Protein 2DBS (pdb70)

Nearest PDB structures (foldseek):
  2dbs-assembly1_A  TM=1.013E+00  e=9.119E-14  Thermus thermophilus HB8
  3p1z-assembly2_G  TM=5.667E-01  e=1.311E+00  Aeropyrum pernix
  2zyz-assembly1_A  TM=5.109E-01  e=1.403E+00  Pyrobaculum aerophilum
  2dbs-assembly1_A  TM=9.728E-01  e=5.589E-12  Thermus thermophilus HB8
  1ufr-assembly2_D  TM=2.928E-01  e=5.838E+00  Thermus thermophilus

Organism: Thermus thermophilus (strain ATCC 27634 / DSM 579 / HB8) (NCBI:txid300852)

CATH classification: 3.40.1350.20

Sequence (158 aa):
RLAELDGVLQYLLEADLLRELPPTYRLVLLPLDEPEVAAQALAWAEAPNPEGWPSVYALFLQGRPIRLLLLGKEVEVAPAERLAELDGVLQYLLEADLLRELPPTYRLVLLPLDEPEVAAQALAWAEAPNPEGWPSVYALFLQGRPIRLLLLGKEVEV

B-factor: mean 43.5, std 10.77, range [16.55, 88.3]

Foldseek 3Di:
DVVQLVVLVVCVVVVVVVVPADPFADEQEAAVVDVVVRVVSVVVCPDDPQCHHFYKYFYHYPSHGDDIDGDPHDDDDD/DQVCVVVLVVLCVCVPVVVVVVPDDPAADEQEAAPVPVVNRVVSVVCVCPVDDPPHHYKYFYHYPSHGDDIDGDPDDDDD

Solvent-accessible surface area: 8795 Å² total

Secondary structure (DSSP, 8-state):
-HHHHHHH--TTTTTT-GGGS-SS-EEEEEETT-HHHHHHHHHH----BSBSS-EEEEEEETTEEEEEEEEEEEEE--/-TTTHHHHHHH--TTTTTT-GGGS-SS-EEEEEETT-HHHHHHHHHH------SSS-EEEEEEETTEEEEEEEEEEEEE-

Radius of gyration: 14.9 Å; Cα contacts (8 Å, |Δi|>4): 291; chains: 2; bounding box: 38×35×46 Å

Structure (mmCIF, N/CA/C/O backbone):
data_2DBS
#
_entry.id   2DBS
#
_cell.length_a   41.145
_cell.length_b   41.145
_cell.length_c   87.572
_cell.angle_alpha   90.00
_cell.angle_beta   90.00
_cell.angle_gamma   120.00
#
_symmetry.space_group_name_H-M   'P 31'
#
loop_
_entity.id
_entity.type
_entity.pdbx_description
1 polymer 'hypothetical protein TTHC002'
2 water water
#
loop_
_atom_site.group_PDB
_atom_site.id
_atom_site.type_symbol
_atom_site.label_atom_id
_atom_site.label_alt_id
_atom_site.label_comp_id
_atom_site.label_asym_id
_atom_site.label_entity_id
_atom_site.label_seq_id
_atom_site.pdbx_PDB_ins_code
_atom_site.Cartn_x
_atom_site.Cartn_y
_atom_site.Cartn_z
_atom_site.occupancy
_atom_site.B_iso_or_equiv
_atom_site.auth_seq_id
_atom_site.auth_comp_id
_atom_site.auth_asym_id
_atom_site.auth_atom_id
_atom_site.pdbx_PDB_model_num
ATOM 1 N N . ARG A 1 7 ? 34.950 -9.703 -0.648 1.00 57.33 7 ARG A N 1
ATOM 2 C CA . ARG A 1 7 ? 34.098 -8.850 -1.541 1.00 55.29 7 ARG A CA 1
ATOM 3 C C . ARG A 1 7 ? 34.621 -7.430 -1.760 1.00 53.77 7 ARG A C 1
ATOM 4 O O . ARG A 1 7 ? 34.448 -6.864 -2.841 1.00 53.20 7 ARG A O 1
ATOM 12 N N . LEU A 1 8 ? 35.246 -6.855 -0.736 1.00 51.19 8 LEU A N 1
ATOM 13 C CA . LEU A 1 8 ? 35.761 -5.502 -0.838 1.00 49.49 8 LEU A CA 1
ATOM 14 C C . LEU A 1 8 ? 36.533 -5.282 -2.136 1.00 49.95 8 LEU A C 1
ATOM 15 O O . LEU A 1 8 ? 36.490 -4.193 -2.714 1.00 50.44 8 LEU A O 1
ATOM 20 N N . ALA A 1 9 ? 37.238 -6.316 -2.590 1.00 49.02 9 ALA A N 1
ATOM 21 C CA . ALA A 1 9 ? 38.030 -6.235 -3.815 1.00 47.74 9 ALA A CA 1
ATOM 22 C C . ALA A 1 9 ? 37.128 -5.858 -4.976 1.00 47.60 9 ALA A C 1
ATOM 23 O O . ALA A 1 9 ? 37.430 -4.936 -5.740 1.00 47.71 9 ALA A O 1
ATOM 25 N N . GLU A 1 10 ? 36.021 -6.592 -5.100 1.00 47.32 10 GLU A N 1
ATOM 26 C CA . GLU A 1 10 ? 35.017 -6.353 -6.142 1.00 46.37 10 GLU A CA 1
ATOM 27 C C . GLU A 1 10 ? 34.392 -4.954 -5.945 1.00 45.20 10 GLU A C 1
ATOM 28 O O . GLU A 1 10 ? 34.333 -4.147 -6.879 1.00 44.97 10 GLU A O 1
ATOM 34 N N . LEU A 1 11 ? 33.938 -4.671 -4.725 1.00 43.74 11 LEU A N 1
ATOM 35 C CA . LEU A 1 11 ? 33.330 -3.384 -4.421 1.00 42.55 11 LEU A CA 1
ATOM 36 C C . LEU A 1 11 ? 34.294 -2.249 -4.684 1.00 42.46 11 LEU A C 1
ATOM 37 O O . LEU A 1 11 ? 33.885 -1.125 -4.990 1.00 43.46 11 LEU A O 1
ATOM 42 N N . ASP A 1 12 ? 35.577 -2.546 -4.548 1.00 42.20 12 ASP A N 1
ATOM 43 C CA . ASP A 1 12 ? 36.613 -1.551 -4.754 1.00 42.77 12 ASP A CA 1
ATOM 44 C C . ASP A 1 12 ? 36.630 -1.206 -6.225 1.00 41.82 12 ASP A C 1
ATOM 45 O O . ASP A 1 12 ? 36.865 -0.062 -6.614 1.00 42.02 12 ASP A O 1
ATOM 50 N N . GLY A 1 13 ? 36.383 -2.226 -7.037 1.00 40.75 13 GLY A N 1
ATOM 51 C CA . GLY A 1 13 ? 36.349 -2.040 -8.469 1.00 40.03 13 GLY A CA 1
ATOM 52 C C . GLY A 1 13 ? 35.162 -1.176 -8.838 1.00 39.76 13 GLY A C 1
ATOM 53 O O . GLY A 1 13 ? 35.288 -0.251 -9.630 1.00 39.86 13 GLY A O 1
ATOM 54 N N . VAL A 1 14 ? 34.001 -1.482 -8.263 1.00 39.98 14 VAL A N 1
ATOM 55 C CA . VAL A 1 14 ? 32.794 -0.713 -8.531 1.00 39.44 14 VAL A CA 1
ATOM 56 C C . VAL A 1 14 ? 32.991 0.752 -8.168 1.00 39.91 14 VAL A C 1
ATOM 57 O O . VAL A 1 14 ? 32.460 1.626 -8.852 1.00 40.06 14 VAL A O 1
ATOM 61 N N . LEU A 1 15 ? 33.753 1.023 -7.102 1.00 40.72 15 LEU A N 1
ATOM 62 C CA . LEU A 1 15 ? 34.012 2.409 -6.668 1.00 40.61 15 LEU A CA 1
ATOM 63 C C . LEU A 1 15 ? 34.881 3.126 -7.699 1.00 40.80 15 LEU A C 1
ATOM 64 O O . LEU A 1 15 ? 34.661 4.294 -8.017 1.00 40.94 15 LEU A O 1
ATOM 77 N N . GLN A 1 17 ? 35.080 2.651 -10.953 1.00 38.54 17 GLN A N 1
ATOM 78 C CA . GLN A 1 17 ? 34.322 3.025 -12.146 1.00 37.93 17 GLN A CA 1
ATOM 79 C C . GLN A 1 17 ? 33.721 4.389 -11.882 1.00 37.27 17 GLN A C 1
ATOM 80 O O . GLN A 1 17 ? 33.742 5.282 -12.731 1.00 36.91 17 GLN A O 1
ATOM 86 N N . TYR A 1 18 ? 33.166 4.514 -10.685 1.00 36.23 18 TYR A N 1
ATOM 87 C CA . TYR A 1 18 ? 32.507 5.718 -10.218 1.00 35.75 18 TYR A CA 1
ATOM 88 C C . TYR A 1 18 ? 33.446 6.908 -10.150 1.00 36.77 18 TYR A C 1
ATOM 89 O O . TYR A 1 18 ? 33.179 7.957 -10.711 1.00 37.07 18 TYR A O 1
ATOM 98 N N . LEU A 1 19 ? 34.551 6.739 -9.447 1.00 39.04 19 LEU A N 1
ATOM 99 C CA . LEU A 1 19 ? 35.541 7.792 -9.328 1.00 40.73 19 LEU A CA 1
ATOM 100 C C . LEU A 1 19 ? 36.022 8.236 -10.713 1.00 42.63 19 LEU A C 1
ATOM 101 O O . LEU A 1 19 ? 36.190 9.427 -10.977 1.00 42.72 19 LEU A O 1
ATOM 106 N N . LEU A 1 20 ? 36.237 7.266 -11.591 1.00 44.03 20 LEU A N 1
ATOM 107 C CA . LEU A 1 20 ? 36.685 7.534 -12.949 1.00 46.55 20 LEU A CA 1
ATOM 108 C C . LEU A 1 20 ? 35.528 7.985 -13.839 1.00 48.45 20 LEU A C 1
ATOM 109 O O . LEU A 1 20 ? 35.274 9.185 -14.018 1.00 49.24 20 LEU A O 1
ATOM 114 N N . GLU A 1 21 ? 34.839 6.985 -14.387 1.00 49.79 21 GLU A N 1
ATOM 115 C CA . GLU A 1 21 ? 33.701 7.145 -15.297 1.00 50.31 21 GLU A CA 1
ATOM 116 C C . GLU A 1 21 ? 32.505 7.935 -14.708 1.00 51.84 21 GLU A C 1
ATOM 117 O O . GLU A 1 21 ? 31.349 7.727 -15.102 1.00 52.82 21 GLU A O 1
ATOM 123 N N . ALA A 1 22 ? 32.789 8.845 -13.779 1.00 52.43 22 ALA A N 1
ATOM 124 C CA . ALA A 1 22 ? 31.753 9.659 -13.153 1.00 53.16 22 ALA A CA 1
ATOM 125 C C . ALA A 1 22 ? 32.375 10.867 -12.460 1.00 53.77 22 ALA A C 1
ATOM 126 O O . ALA A 1 22 ? 31.752 11.508 -11.606 1.00 53.28 22 ALA A O 1
ATOM 128 N N . ASP A 1 23 ? 33.628 11.136 -12.821 1.00 54.76 23 ASP A N 1
ATOM 129 C CA . ASP A 1 23 ? 34.390 12.283 -12.328 1.00 55.02 23 ASP A CA 1
ATOM 130 C C . ASP A 1 23 ? 34.340 12.557 -10.815 1.00 54.57 23 ASP A C 1
ATOM 131 O O . ASP A 1 23 ? 33.917 13.631 -10.382 1.00 54.88 23 ASP A O 1
ATOM 136 N N . LEU A 1 24 ? 34.774 11.603 -10.003 1.00 53.72 24 LEU A N 1
ATOM 137 C CA . LEU A 1 24 ? 34.759 11.835 -8.567 1.00 53.16 24 LEU A CA 1
ATOM 138 C C . LEU A 1 24 ? 36.166 11.989 -8.021 1.00 53.21 24 LEU A C 1
ATOM 139 O O . LEU A 1 24 ? 36.356 12.564 -6.948 1.00 52.15 24 LEU A O 1
ATOM 144 N N . LEU A 1 25 ? 37.149 11.480 -8.770 1.00 53.53 25 LEU A N 1
ATOM 145 C CA . LEU A 1 25 ? 38.561 11.553 -8.366 1.00 52.66 25 LEU A CA 1
ATOM 146 C C . LEU A 1 25 ? 38.860 12.957 -7.918 1.00 52.36 25 LEU A C 1
ATOM 147 O O . LEU A 1 25 ? 39.645 13.183 -6.994 1.00 53.09 25 LEU A O 1
ATOM 152 N N . ARG A 1 26 ? 38.218 13.898 -8.593 1.00 52.08 26 ARG A N 1
ATOM 153 C CA . ARG A 1 26 ? 38.362 15.308 -8.287 1.00 51.86 26 ARG A CA 1
ATOM 154 C C . ARG A 1 26 ? 38.389 15.580 -6.791 1.00 50.01 26 ARG A C 1
ATOM 155 O O . ARG A 1 26 ? 39.310 16.207 -6.302 1.00 48.19 26 ARG A O 1
ATOM 163 N N . GLU A 1 27 ? 37.378 15.097 -6.070 1.00 50.95 27 GLU A N 1
ATOM 164 C CA . GLU A 1 27 ? 37.280 15.350 -4.628 1.00 51.39 27 GLU A CA 1
ATOM 165 C C . GLU A 1 27 ? 38.066 14.487 -3.644 1.00 51.15 27 GLU A C 1
ATOM 166 O O . GLU A 1 27 ? 38.040 14.763 -2.435 1.00 51.87 27 GLU A O 1
ATOM 172 N N . LEU A 1 28 ? 38.755 13.456 -4.135 1.00 48.80 28 LEU A N 1
ATOM 173 C CA . LEU A 1 28 ? 39.545 12.610 -3.247 1.00 45.62 28 LEU A CA 1
ATOM 174 C C . LEU A 1 28 ? 40.953 13.170 -3.143 1.00 44.65 28 LEU A C 1
ATOM 175 O O . LEU A 1 28 ? 41.456 13.758 -4.098 1.00 43.78 28 LEU A O 1
ATOM 180 N N . PRO A 1 29 ? 41.595 13.028 -1.968 1.00 44.93 29 PRO A N 1
ATOM 181 C CA . PRO A 1 29 ? 42.960 13.542 -1.833 1.00 44.65 29 PRO A CA 1
ATOM 182 C C . PRO A 1 29 ? 43.974 12.706 -2.625 1.00 43.88 29 PRO A C 1
ATOM 183 O O . PRO A 1 29 ? 43.711 11.559 -2.994 1.00 43.24 29 PRO A O 1
ATOM 187 N N . PRO A 1 30 ? 45.148 13.282 -2.899 1.00 42.98 30 PRO A N 1
ATOM 188 C CA . PRO A 1 30 ? 46.191 12.587 -3.652 1.00 42.14 30 PRO A CA 1
ATOM 189 C C . PRO A 1 30 ? 46.569 11.263 -3.001 1.00 40.90 30 PRO A C 1
ATOM 190 O O . PRO A 1 30 ? 46.677 10.237 -3.674 1.00 39.81 30 PRO A O 1
ATOM 194 N N . THR A 1 31 ? 46.761 11.311 -1.682 1.00 39.32 31 THR A N 1
ATOM 195 C CA . THR A 1 31 ? 47.130 10.155 -0.869 1.00 37.32 31 THR A CA 1
ATOM 196 C C . THR A 1 31 ? 46.044 9.910 0.185 1.00 37.38 31 THR A C 1
ATOM 197 O O . THR A 1 31 ? 45.605 10.842 0.849 1.00 38.32 31 THR A O 1
ATOM 201 N N . TYR A 1 32 ? 45.607 8.664 0.336 1.00 36.60 32 TYR A N 1
ATOM 202 C CA . TYR A 1 32 ? 44.590 8.325 1.328 1.00 35.63 32 TYR A CA 1
ATOM 203 C C . TYR A 1 32 ? 44.441 6.814 1.450 1.00 35.90 32 TYR A C 1
ATOM 204 O O . TYR A 1 32 ? 45.039 6.045 0.685 1.00 35.90 32 TYR A O 1
ATOM 213 N N . ARG A 1 33 ? 43.656 6.405 2.444 1.00 36.02 33 ARG A N 1
ATOM 214 C CA . ARG A 1 33 ? 43.349 5.003 2.708 1.00 34.32 33 ARG A CA 1
ATOM 215 C C . ARG A 1 33 ? 41.837 4.877 2.641 1.00 32.78 33 ARG A C 1
ATOM 216 O O . ARG A 1 33 ? 41.107 5.493 3.404 1.00 33.16 33 ARG A O 1
ATOM 224 N N . LEU A 1 34 ? 41.373 4.078 1.700 1.00 32.41 34 LEU A N 1
ATOM 225 C CA . LEU A 1 34 ? 39.957 3.888 1.504 1.00 30.82 34 LEU A CA 1
ATOM 226 C C . LEU A 1 34 ? 39.323 2.832 2.397 1.00 31.27 34 LEU A C 1
ATOM 227 O O . LEU A 1 34 ? 39.727 1.664 2.401 1.00 33.11 34 LEU A O 1
ATOM 232 N N . VAL A 1 35 ? 38.317 3.253 3.154 1.00 30.16 35 VAL A N 1
ATOM 233 C CA . VAL A 1 35 ? 37.572 2.350 4.018 1.00 27.73 35 VAL A CA 1
ATOM 234 C C . VAL A 1 35 ? 36.273 2.139 3.261 1.00 27.91 35 VAL A C 1
ATOM 235 O O . VAL A 1 35 ? 35.493 3.072 3.100 1.00 28.15 35 VAL A O 1
ATOM 239 N N . LEU A 1 36 ? 36.057 0.926 2.778 1.00 28.73 36 LEU A N 1
ATOM 240 C CA . LEU A 1 36 ? 34.853 0.599 2.023 1.00 30.59 36 LEU A CA 1
ATOM 241 C C . LEU A 1 36 ? 33.818 -0.016 2.977 1.00 30.91 36 LEU A C 1
ATOM 242 O O . LEU A 1 36 ? 34.015 -1.117 3.475 1.00 31.44 36 LEU A O 1
ATOM 247 N N . LEU A 1 37 ? 32.716 0.682 3.229 1.00 31.48 37 LEU A N 1
ATOM 248 C CA . LEU A 1 37 ? 31.710 0.174 4.161 1.00 32.73 37 LEU A CA 1
ATOM 249 C C . LEU A 1 37 ? 30.321 -0.195 3.595 1.00 34.87 37 LEU A C 1
ATOM 250 O O . LEU A 1 37 ? 29.457 0.671 3.389 1.00 32.84 37 LEU A O 1
ATOM 255 N N . PRO A 1 38 ? 30.086 -1.497 3.349 1.00 37.27 38 PRO A N 1
ATOM 256 C CA . PRO A 1 38 ? 28.795 -1.943 2.821 1.00 38.87 38 PRO A CA 1
ATOM 257 C C . PRO A 1 38 ? 27.775 -1.917 3.970 1.00 41.06 38 PRO A C 1
ATOM 258 O O . PRO A 1 38 ? 27.679 -2.890 4.735 1.00 42.34 38 PRO A O 1
ATOM 262 N N . LEU A 1 39 ? 27.030 -0.814 4.106 1.00 41.12 39 LEU A N 1
ATOM 263 C CA . LEU A 1 39 ? 26.024 -0.681 5.171 1.00 40.40 39 LEU A CA 1
ATOM 264 C C . LEU A 1 39 ? 24.957 -1.785 5.198 1.00 40.66 39 LEU A C 1
ATOM 265 O O . LEU A 1 39 ? 24.293 -1.980 6.211 1.00 41.35 39 LEU A O 1
ATOM 270 N N . ASP A 1 40 ? 24.807 -2.514 4.097 1.00 41.44 40 ASP A N 1
ATOM 271 C CA . ASP A 1 40 ? 23.822 -3.580 4.000 1.00 41.67 40 ASP A CA 1
ATOM 272 C C . ASP A 1 40 ? 24.432 -4.995 4.033 1.00 43.13 40 ASP A C 1
ATOM 273 O O . ASP A 1 40 ? 23.705 -5.985 3.942 1.00 44.61 40 ASP A O 1
ATOM 278 N N . GLU A 1 41 ? 25.756 -5.092 4.161 1.00 43.58 41 GLU A N 1
ATOM 279 C CA . GLU A 1 41 ? 26.450 -6.385 4.209 1.00 43.38 41 GLU A CA 1
ATOM 280 C C . GLU A 1 41 ? 27.299 -6.420 5.494 1.00 45.36 41 GLU A C 1
ATOM 281 O O . GLU A 1 41 ? 28.512 -6.183 5.456 1.00 46.32 41 GLU A O 1
ATOM 287 N N . PRO A 1 42 ? 26.664 -6.724 6.652 1.00 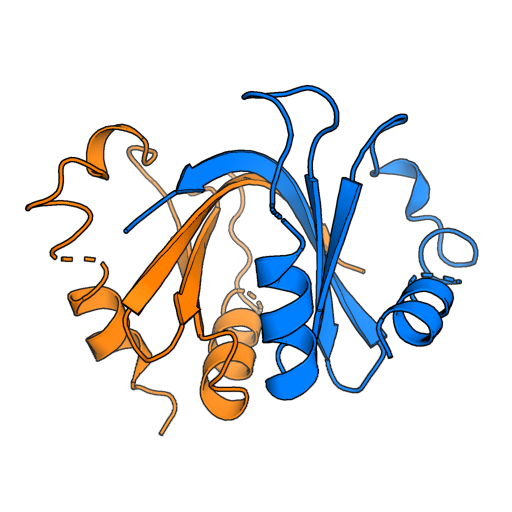46.34 42 PRO A N 1
ATOM 288 C CA . PRO A 1 42 ? 27.318 -6.792 7.964 1.00 46.36 42 PRO A CA 1
ATOM 289 C C . PRO A 1 42 ? 28.598 -7.589 8.005 1.00 48.28 42 PRO A C 1
ATOM 290 O O . PRO A 1 42 ? 29.611 -7.114 8.527 1.00 49.10 42 PRO A O 1
ATOM 294 N N . GLU A 1 43 ? 28.554 -8.805 7.466 1.00 49.92 43 GLU A N 1
ATOM 295 C CA . GLU A 1 43 ? 29.731 -9.680 7.453 1.00 51.07 43 GLU A CA 1
ATOM 296 C C . GLU A 1 43 ? 30.943 -8.990 6.831 1.00 49.60 43 GLU A C 1
ATOM 297 O O . GLU A 1 43 ? 32.058 -9.105 7.342 1.00 49.33 43 GLU A O 1
ATOM 303 N N . VAL A 1 44 ? 30.707 -8.263 5.738 1.00 48.32 44 VAL A N 1
ATOM 304 C CA . VAL A 1 44 ? 31.761 -7.553 5.017 1.00 46.22 44 VAL A CA 1
ATOM 305 C C . VAL A 1 44 ? 32.141 -6.167 5.596 1.00 45.06 44 VAL A C 1
ATOM 306 O O . VAL A 1 44 ? 33.317 -5.798 5.631 1.00 43.95 44 VAL A O 1
ATOM 310 N N . ALA A 1 45 ? 31.147 -5.404 6.041 1.00 44.08 45 ALA A N 1
ATOM 311 C CA . ALA A 1 45 ? 31.396 -4.074 6.597 1.00 43.74 45 ALA A CA 1
ATOM 312 C C . ALA A 1 45 ? 32.221 -4.153 7.881 1.00 44.51 45 ALA A C 1
ATOM 313 O O . ALA A 1 45 ? 33.104 -3.333 8.124 1.00 45.63 45 ALA A O 1
ATOM 315 N N . ALA A 1 46 ? 31.923 -5.151 8.705 1.00 45.97 46 ALA A N 1
ATOM 316 C CA . ALA A 1 46 ? 32.626 -5.351 9.969 1.00 45.19 46 ALA A CA 1
ATOM 317 C C . ALA A 1 46 ? 34.105 -5.644 9.743 1.00 45.09 46 ALA A C 1
ATOM 318 O O . ALA A 1 46 ? 34.948 -5.113 10.457 1.00 44.73 46 ALA A O 1
ATOM 320 N N . GLN A 1 47 ? 34.433 -6.476 8.756 1.00 45.23 47 GLN A N 1
ATOM 321 C CA . GLN A 1 47 ? 35.843 -6.767 8.491 1.00 44.96 47 GLN A CA 1
ATOM 322 C C . GLN A 1 47 ? 36.552 -5.523 7.978 1.00 44.29 47 GLN A C 1
ATOM 323 O O . GLN A 1 47 ? 37.698 -5.273 8.335 1.00 44.42 47 GLN A O 1
ATOM 329 N N . ALA A 1 48 ? 35.870 -4.746 7.143 1.00 44.16 48 ALA A N 1
ATOM 330 C CA . ALA A 1 48 ? 36.452 -3.523 6.601 1.00 44.55 48 ALA A CA 1
ATOM 331 C C . ALA A 1 48 ? 36.851 -2.583 7.737 1.00 44.66 48 ALA A C 1
ATOM 332 O O . ALA A 1 48 ? 37.894 -1.939 7.674 1.00 44.83 48 ALA A O 1
ATOM 334 N N . LEU A 1 49 ? 36.008 -2.510 8.768 1.00 44.56 49 LEU A N 1
ATOM 335 C CA . LEU A 1 49 ? 36.261 -1.656 9.935 1.00 44.66 49 LEU A CA 1
ATOM 336 C C . LEU A 1 49 ? 37.443 -2.193 10.757 1.00 44.37 49 LEU A C 1
ATOM 337 O O . LEU A 1 49 ? 38.276 -1.431 11.248 1.00 44.15 49 LEU A O 1
ATOM 342 N N . ALA A 1 50 ? 37.510 -3.509 10.906 1.00 44.76 50 ALA A N 1
ATOM 343 C CA . ALA A 1 50 ? 38.589 -4.127 11.650 1.00 44.47 50 ALA A CA 1
ATOM 344 C C . ALA A 1 50 ? 39.896 -3.696 11.002 1.00 45.84 50 ALA A C 1
ATOM 345 O O . ALA A 1 50 ? 40.815 -3.242 11.672 1.00 46.82 50 ALA A O 1
ATOM 347 N N . TRP A 1 51 ? 39.963 -3.835 9.684 1.00 47.60 51 TRP A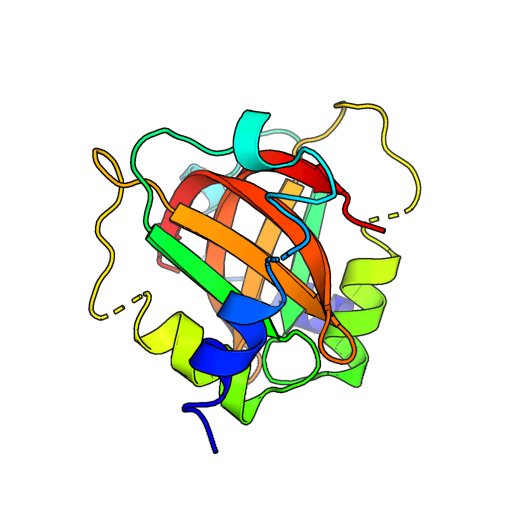 N 1
ATOM 348 C CA . TRP A 1 51 ? 41.136 -3.460 8.901 1.00 48.36 51 TRP A CA 1
ATOM 349 C C . TRP A 1 51 ? 41.557 -2.014 9.179 1.00 48.12 51 TRP A C 1
ATOM 350 O O . TRP A 1 51 ? 42.744 -1.721 9.352 1.00 47.92 51 TRP A O 1
ATOM 361 N N . ALA A 1 52 ? 40.575 -1.114 9.208 1.00 47.54 52 ALA A N 1
ATOM 362 C CA . ALA A 1 52 ? 40.834 0.307 9.434 1.00 47.63 52 ALA A CA 1
ATOM 363 C C . ALA A 1 52 ? 41.252 0.587 10.867 1.00 48.13 52 ALA A C 1
ATOM 364 O O . ALA A 1 52 ? 41.944 1.571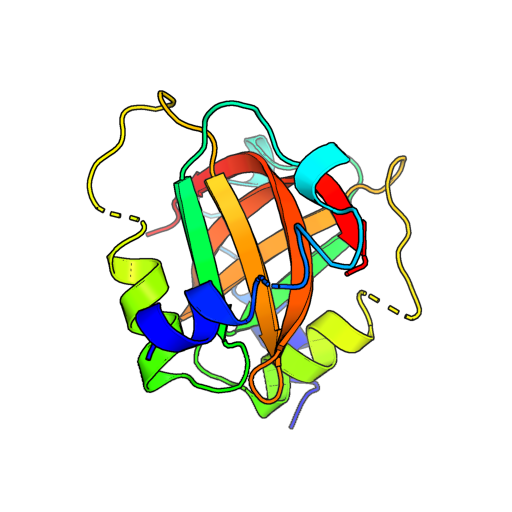 11.139 1.00 47.70 52 ALA A O 1
ATOM 374 N N . GLU A 1 54 ? 43.226 -1.229 12.393 1.00 54.69 54 GLU A N 1
ATOM 375 C CA . GLU A 1 54 ? 44.634 -1.635 12.476 1.00 56.57 54 GLU A CA 1
ATOM 376 C C . GLU A 1 54 ? 45.566 -0.433 12.539 1.00 59.81 54 GLU A C 1
ATOM 377 O O . GLU A 1 54 ? 45.140 0.684 12.842 1.00 60.81 54 GLU A O 1
ATOM 383 N N . ALA A 1 55 ? 46.839 -0.647 12.244 1.00 63.15 55 ALA A N 1
ATOM 384 C CA . ALA A 1 55 ? 47.794 0.442 12.335 1.00 66.24 55 ALA A CA 1
ATOM 385 C C . ALA A 1 55 ? 47.873 1.458 11.198 1.00 68.93 55 ALA A C 1
ATOM 386 O O . ALA A 1 55 ? 47.698 1.143 10.018 1.00 68.74 55 ALA A O 1
ATOM 388 N N . PRO A 1 56 ? 48.034 2.728 11.580 1.00 72.07 56 PRO A N 1
ATOM 389 C CA . PRO A 1 56 ? 48.187 3.986 10.856 1.00 74.36 56 PRO A CA 1
ATOM 390 C C . PRO A 1 56 ? 48.817 4.884 11.930 1.00 76.58 56 PRO A C 1
ATOM 391 O O . PRO A 1 56 ? 48.788 4.532 13.117 1.00 77.41 56 PRO A O 1
ATOM 395 N N . ASN A 1 57 ? 49.394 6.029 11.594 1.00 78.87 57 ASN A N 1
ATOM 396 C CA . ASN A 1 57 ? 49.906 6.776 12.735 1.00 80.50 57 ASN A CA 1
ATOM 397 C C . ASN A 1 57 ? 49.495 8.222 12.927 1.00 79.63 57 ASN A C 1
ATOM 398 O O . ASN A 1 57 ? 50.102 9.171 12.385 1.00 79.95 57 ASN A O 1
ATOM 403 N N . PRO A 1 58 ? 48.483 8.387 13.814 1.00 77.95 58 PRO A N 1
ATOM 404 C CA . PRO A 1 58 ? 47.721 9.517 14.331 1.00 75.69 58 PRO A CA 1
ATOM 405 C C . PRO A 1 58 ? 47.280 10.374 13.145 1.00 73.44 58 PRO A C 1
ATOM 406 O O . PRO A 1 58 ? 46.318 11.149 13.216 1.00 73.55 58 PRO A O 1
ATOM 410 N N . GLU A 1 59 ? 47.969 10.109 12.035 1.00 70.60 59 GLU A N 1
ATOM 411 C CA . GLU A 1 59 ? 47.822 10.739 10.734 1.00 67.75 59 GLU A CA 1
ATOM 412 C C . GLU A 1 59 ? 48.433 9.786 9.652 1.00 65.14 59 GLU A C 1
ATOM 413 O O . GLU A 1 59 ? 48.204 8.568 9.666 1.00 63.82 59 GLU A O 1
ATOM 419 N N . GLY A 1 60 ? 49.217 10.348 8.732 1.00 62.79 60 GLY A N 1
ATOM 420 C CA . GLY A 1 60 ? 49.832 9.561 7.674 1.00 60.63 60 GLY A CA 1
ATOM 421 C C . GLY A 1 60 ? 49.036 9.688 6.386 1.00 58.97 60 GLY A C 1
ATOM 422 O O . GLY A 1 60 ? 49.221 10.628 5.604 1.00 59.67 60 GLY A O 1
ATOM 423 N N . TRP A 1 61 ? 48.139 8.730 6.171 1.00 55.98 61 TRP A N 1
ATOM 424 C CA . TRP A 1 61 ? 47.280 8.717 4.995 1.00 52.58 61 TRP A CA 1
ATOM 425 C C . TRP A 1 61 ? 45.806 8.842 5.373 1.00 50.30 61 TRP A C 1
ATOM 426 O O . TRP A 1 61 ? 45.204 7.880 5.869 1.00 50.27 61 TRP A O 1
ATOM 437 N N . PRO A 1 62 ? 45.205 10.027 5.125 1.00 47.14 62 PRO A N 1
ATOM 438 C CA . PRO A 1 62 ? 43.798 10.306 5.433 1.00 44.65 62 PRO A CA 1
ATOM 439 C C . PRO A 1 62 ? 42.833 9.238 4.952 1.00 42.98 62 PRO A C 1
ATOM 440 O O . PRO A 1 62 ? 43.026 8.656 3.892 1.00 42.54 62 PRO A O 1
ATOM 444 N N . SER A 1 63 ? 41.798 8.983 5.748 1.00 41.63 63 SER A N 1
ATOM 445 C CA . SER A 1 63 ? 40.778 7.990 5.413 1.00 38.91 63 SER A CA 1
ATOM 446 C C . SER A 1 63 ? 39.662 8.566 4.554 1.00 37.71 63 SER A C 1
ATOM 447 O O . SER A 1 63 ? 39.274 9.734 4.687 1.00 38.35 63 SER A O 1
ATOM 450 N N . VAL A 1 64 ? 39.163 7.737 3.654 1.00 35.87 64 VAL A N 1
ATOM 451 C CA . VAL A 1 64 ? 38.030 8.113 2.829 1.00 35.37 64 VAL A CA 1
ATOM 452 C C . VAL A 1 64 ? 37.089 6.942 3.013 1.00 35.56 64 VAL A C 1
ATOM 453 O O . VAL A 1 64 ? 37.469 5.782 2.824 1.00 37.97 64 VAL A O 1
ATOM 457 N N . TYR A 1 65 ? 35.868 7.230 3.425 1.00 33.81 65 TYR A N 1
ATOM 458 C CA . TYR A 1 65 ? 34.920 6.167 3.625 1.00 32.26 65 TYR A CA 1
ATOM 459 C C . TYR A 1 65 ? 33.948 6.137 2.475 1.00 32.96 65 TYR A C 1
ATOM 460 O O . TYR A 1 65 ? 33.386 7.157 2.105 1.00 33.56 65 TYR A O 1
ATOM 469 N N . ALA A 1 66 ? 33.766 4.953 1.909 1.00 32.81 66 ALA A N 1
ATOM 470 C CA . ALA A 1 66 ? 32.860 4.748 0.801 1.00 31.86 66 ALA A CA 1
ATOM 471 C C . ALA A 1 66 ? 31.653 3.966 1.318 1.00 32.39 66 ALA A C 1
ATOM 472 O 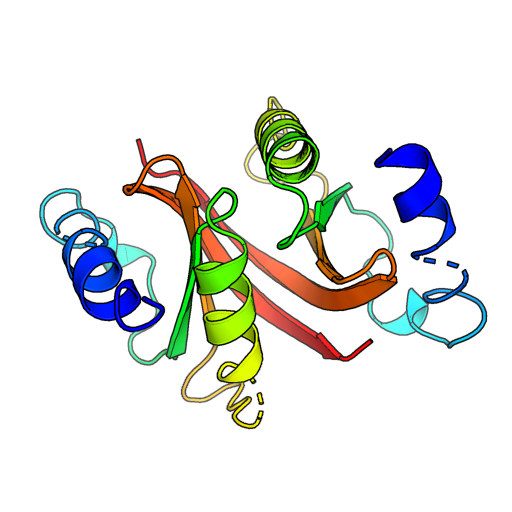O . ALA A 1 66 ? 31.708 2.754 1.484 1.00 33.00 66 ALA A O 1
ATOM 474 N N . LEU A 1 67 ? 30.560 4.663 1.584 1.00 31.67 67 LEU A N 1
ATOM 475 C CA . LEU A 1 67 ? 29.367 4.000 2.081 1.00 31.09 67 LEU A CA 1
ATOM 476 C C . LEU A 1 67 ? 28.665 3.334 0.928 1.00 31.25 67 LEU A C 1
ATOM 477 O O . LEU A 1 67 ? 28.262 3.996 -0.020 1.00 31.84 67 LEU A O 1
ATOM 482 N N . PHE A 1 68 ? 28.509 2.022 1.024 1.00 31.35 68 PHE A N 1
ATOM 483 C CA . PHE A 1 68 ? 27.874 1.262 -0.025 1.00 31.39 68 PHE A CA 1
ATOM 484 C C . PHE A 1 68 ? 26.508 0.729 0.325 1.00 31.94 68 PHE A C 1
ATOM 485 O O . PHE A 1 68 ? 26.201 0.515 1.484 1.00 31.10 68 PHE A O 1
ATOM 493 N N . LEU A 1 69 ? 25.697 0.524 -0.707 1.00 33.77 69 LEU A N 1
ATOM 494 C CA . LEU A 1 69 ? 24.359 -0.049 -0.589 1.00 35.20 69 LEU A CA 1
ATOM 495 C C . LEU A 1 69 ? 24.098 -0.822 -1.881 1.00 36.06 69 LEU A C 1
ATOM 496 O O . LEU A 1 69 ? 24.483 -0.386 -2.976 1.00 34.79 69 LEU A O 1
ATOM 501 N N . GLN A 1 70 ? 23.467 -1.985 -1.739 1.00 36.55 70 GLN A N 1
ATOM 502 C CA . GLN A 1 70 ? 23.176 -2.853 -2.877 1.00 36.87 70 GLN A CA 1
ATOM 503 C C . GLN A 1 70 ? 24.348 -2.935 -3.842 1.00 36.65 70 GLN A C 1
ATOM 504 O O . GLN A 1 70 ? 24.175 -2.843 -5.059 1.00 37.22 70 GLN A O 1
ATOM 510 N N . GLY A 1 71 ? 25.543 -3.083 -3.284 1.00 35.73 71 GLY A N 1
ATOM 511 C CA . GLY A 1 71 ? 26.729 -3.230 -4.098 1.00 33.99 71 GLY A CA 1
ATOM 512 C C . GLY A 1 71 ? 27.278 -2.031 -4.836 1.00 33.63 71 GLY A C 1
ATOM 513 O O . GLY A 1 71 ? 28.171 -2.185 -5.660 1.00 34.20 71 GLY A O 1
ATOM 514 N N . ARG A 1 72 ? 26.760 -0.838 -4.581 1.00 33.11 72 ARG A N 1
ATOM 515 C CA . ARG A 1 72 ? 27.310 0.329 -5.256 1.00 31.99 72 ARG A CA 1
ATOM 516 C C . ARG A 1 72 ? 27.526 1.441 -4.230 1.00 30.92 72 ARG A C 1
ATOM 517 O O . ARG A 1 72 ? 26.889 1.444 -3.170 1.00 30.23 72 ARG A O 1
ATOM 525 N N . PRO A 1 73 ? 28.462 2.374 -4.507 1.00 28.60 73 PRO A N 1
ATOM 526 C CA . PRO A 1 73 ? 28.702 3.462 -3.557 1.00 27.81 73 PRO A CA 1
ATOM 527 C C . PRO A 1 73 ? 27.548 4.437 -3.559 1.00 28.15 73 PRO A C 1
ATOM 528 O O . PRO A 1 73 ? 26.989 4.753 -4.600 1.00 28.57 73 PRO A O 1
ATOM 532 N N . ILE A 1 74 ? 27.190 4.900 -2.370 1.00 30.22 74 ILE A N 1
ATOM 533 C CA . ILE A 1 74 ? 26.073 5.824 -2.167 1.00 31.38 74 ILE A CA 1
ATOM 534 C C . ILE A 1 74 ? 26.568 7.193 -1.655 1.00 33.11 74 ILE A C 1
ATOM 535 O O . ILE A 1 74 ? 25.945 8.244 -1.914 1.00 32.99 74 ILE A O 1
ATOM 540 N N . ARG A 1 75 ? 27.699 7.177 -0.951 1.00 32.66 75 ARG A N 1
ATOM 541 C CA . ARG A 1 75 ? 28.273 8.410 -0.442 1.00 33.11 75 ARG A CA 1
ATOM 542 C C . ARG A 1 75 ? 29.709 8.249 0.020 1.00 32.51 75 ARG A C 1
ATOM 543 O O . ARG A 1 75 ? 30.091 7.190 0.497 1.00 32.81 75 ARG A O 1
ATOM 551 N N . LEU A 1 76 ? 30.488 9.319 -0.114 1.00 31.93 76 LEU A N 1
ATOM 552 C CA . LEU A 1 76 ? 31.895 9.349 0.297 1.00 31.59 76 LEU A CA 1
ATOM 553 C C . LEU A 1 76 ? 32.050 10.365 1.425 1.00 31.73 76 LEU A C 1
ATOM 554 O O . LEU A 1 76 ? 31.540 11.470 1.313 1.00 32.13 76 LEU A O 1
ATOM 559 N N . LEU A 1 77 ? 32.734 9.992 2.508 1.00 30.76 77 LEU A N 1
ATOM 560 C CA . LEU A 1 77 ? 32.977 10.905 3.620 1.00 28.64 77 LEU A CA 1
ATOM 561 C C . LEU A 1 77 ? 34.465 11.235 3.586 1.00 29.22 77 LEU A C 1
ATOM 562 O O . LEU A 1 77 ? 35.305 10.349 3.692 1.00 27.27 77 LEU A O 1
ATOM 567 N N . LEU A 1 78 ? 34.791 12.508 3.406 1.00 32.26 78 LEU A N 1
ATOM 568 C CA . LEU A 1 78 ? 36.190 12.919 3.365 1.00 35.50 78 LEU A CA 1
ATOM 569 C C . LEU A 1 78 ? 36.559 13.334 4.772 1.00 37.75 78 LEU A C 1
ATOM 570 O O . LEU A 1 78 ? 36.082 14.342 5.296 1.00 38.75 78 LEU A O 1
ATOM 575 N N . LEU A 1 79 ? 37.429 12.546 5.376 1.00 39.03 79 LEU A N 1
ATOM 576 C CA . LEU A 1 79 ? 37.801 12.775 6.744 1.00 40.62 79 LEU A CA 1
ATOM 577 C C . LEU A 1 79 ? 38.460 14.076 7.143 1.00 41.85 79 LEU A C 1
ATOM 578 O O . LEU A 1 79 ? 39.291 14.647 6.425 1.00 43.00 79 LEU A O 1
ATOM 583 N N . GLY A 1 80 ? 38.027 14.526 8.318 1.00 41.91 80 GLY A N 1
ATOM 584 C CA . GLY A 1 80 ? 38.550 15.703 8.966 1.00 40.33 80 GLY A CA 1
ATOM 585 C C . GLY A 1 80 ? 39.302 15.042 10.112 1.00 39.99 80 GLY A C 1
ATOM 586 O O . GLY A 1 80 ? 40.525 15.108 10.204 1.00 40.22 80 GLY A O 1
ATOM 587 N N . LYS A 1 81 ? 38.566 14.359 10.975 1.00 39.56 81 LYS A N 1
ATOM 588 C CA . LYS A 1 81 ? 39.191 13.666 12.079 1.00 39.39 81 LYS A CA 1
ATOM 589 C C . LYS A 1 81 ? 38.451 12.404 12.445 1.00 38.51 81 LYS A C 1
ATOM 590 O O . LYS A 1 81 ? 37.301 12.222 12.091 1.00 38.17 81 LYS A O 1
ATOM 596 N N . GLU A 1 82 ? 39.149 11.522 13.142 1.00 39.02 82 GLU A N 1
ATOM 597 C CA . GLU A 1 82 ? 38.598 10.258 13.597 1.00 38.20 82 GLU A CA 1
ATOM 598 C C . GLU A 1 82 ? 38.741 10.216 15.105 1.00 38.14 82 GLU A C 1
ATOM 599 O O . GLU A 1 82 ? 39.625 10.845 15.669 1.00 37.87 82 GLU A O 1
ATOM 605 N N . VAL A 1 83 ? 37.862 9.472 15.753 1.00 38.24 83 VAL A N 1
ATOM 606 C CA . VAL A 1 83 ? 37.875 9.370 17.197 1.00 38.47 83 VAL A CA 1
ATOM 607 C C . VAL A 1 83 ? 37.521 7.957 17.585 1.00 39.58 83 VAL A C 1
ATOM 608 O O . VAL A 1 83 ? 36.461 7.459 17.229 1.00 38.91 83 VAL A O 1
ATOM 612 N N . GLU A 1 84 ? 38.418 7.314 18.321 1.00 41.13 84 GLU A N 1
ATOM 613 C CA . GLU A 1 84 ? 38.197 5.946 18.748 1.00 41.48 84 GLU A CA 1
ATOM 614 C C . GLU A 1 84 ? 37.415 5.918 20.058 1.00 40.84 84 GLU A C 1
ATOM 615 O O . GLU A 1 84 ? 37.592 6.768 20.925 1.00 40.04 84 GLU A O 1
ATOM 621 N N . VAL A 1 85 ? 36.521 4.947 20.180 1.00 41.35 85 VAL A N 1
ATOM 622 C CA . VAL A 1 85 ? 35.726 4.771 21.393 1.00 42.03 85 VAL A CA 1
ATOM 623 C C . VAL A 1 85 ? 35.992 3.304 21.803 1.00 41.54 85 VAL A C 1
ATOM 624 O O . VAL A 1 85 ? 36.206 2.463 20.936 1.00 41.69 85 VAL A O 1
ATOM 628 N N . ALA A 1 86 ? 36.014 2.993 23.100 1.00 40.85 86 ALA A N 1
ATOM 629 C CA . ALA A 1 86 ? 36.303 1.618 23.520 1.00 38.99 86 ALA A CA 1
ATOM 630 C C . ALA A 1 86 ? 36.217 1.317 25.025 1.00 37.87 86 ALA A C 1
ATOM 631 O O . ALA A 1 86 ? 37.281 1.246 25.691 1.00 37.83 86 ALA A O 1
ATOM 633 N N . PRO B 1 4 ? 12.594 -2.015 15.234 1.00 55.51 4 PRO B N 1
ATOM 634 C CA . PRO B 1 4 ? 12.441 -1.401 13.890 1.00 54.96 4 PRO B CA 1
ATOM 635 C C . PRO B 1 4 ? 13.239 -0.115 13.885 1.00 55.13 4 PRO B C 1
ATOM 636 O O . PRO B 1 4 ? 13.540 0.424 14.944 1.00 55.09 4 PRO B O 1
ATOM 640 N N . ALA B 1 5 ? 13.600 0.370 12.703 1.00 54.83 5 ALA B N 1
ATOM 641 C CA . ALA B 1 5 ? 14.348 1.613 12.629 1.00 54.06 5 ALA B CA 1
ATOM 642 C C . ALA B 1 5 ? 13.504 2.612 13.416 1.00 54.08 5 ALA B C 1
ATOM 643 O O . ALA B 1 5 ? 12.403 2.949 13.027 1.00 54.48 5 ALA B O 1
ATOM 645 N N . GLU B 1 6 ? 14.041 3.044 14.544 1.00 54.40 6 GLU B N 1
ATOM 646 C CA . GLU B 1 6 ? 13.402 3.962 15.485 1.00 54.85 6 GLU B CA 1
ATOM 647 C C . GLU B 1 6 ? 14.391 3.818 16.609 1.00 55.36 6 GLU B C 1
ATOM 648 O O . GLU B 1 6 ? 14.485 4.632 17.521 1.00 55.63 6 GLU B O 1
ATOM 654 N N . ARG B 1 7 ? 15.091 2.695 16.494 1.00 56.31 7 ARG B N 1
ATOM 655 C CA . ARG B 1 7 ? 16.140 2.205 17.376 1.00 55.52 7 ARG B CA 1
ATOM 656 C C . ARG B 1 7 ? 17.266 3.218 17.572 1.00 54.17 7 ARG B C 1
ATOM 657 O O . ARG B 1 7 ? 17.873 3.282 18.638 1.00 54.84 7 ARG B O 1
ATOM 665 N N . LEU B 1 8 ? 17.545 3.999 16.536 1.00 52.34 8 LEU B N 1
ATOM 666 C CA . LEU B 1 8 ? 18.593 5.000 16.609 1.00 51.46 8 LEU B CA 1
ATOM 667 C C . LEU B 1 8 ? 18.417 5.887 17.849 1.00 51.38 8 LEU B C 1
ATOM 668 O O . LEU B 1 8 ? 19.384 6.442 18.361 1.00 51.76 8 LEU B O 1
ATOM 673 N N . ALA B 1 9 ? 17.182 6.008 18.336 1.00 51.05 9 ALA B N 1
ATOM 674 C CA . ALA B 1 9 ? 16.887 6.815 19.525 1.00 49.75 9 ALA B CA 1
ATOM 675 C C . ALA B 1 9 ? 17.625 6.199 20.699 1.00 48.69 9 ALA B C 1
ATOM 676 O O . ALA B 1 9 ? 18.270 6.888 21.476 1.00 48.10 9 ALA B O 1
ATOM 678 N N . GLU B 1 10 ? 17.509 4.885 20.812 1.00 48.39 10 GLU B N 1
ATOM 679 C CA . GLU B 1 10 ? 18.183 4.126 21.850 1.00 48.32 10 GLU B CA 1
ATOM 680 C C . GLU B 1 10 ? 19.707 4.246 21.661 1.00 47.95 10 GLU B C 1
ATOM 681 O O . GLU B 1 10 ? 20.437 4.626 22.585 1.00 47.59 10 GLU B O 1
ATOM 687 N N . LEU B 1 11 ? 20.182 3.924 20.460 1.00 47.02 11 LEU B N 1
ATOM 688 C CA . LEU B 1 11 ? 21.608 3.995 20.182 1.00 46.70 11 LEU B CA 1
ATOM 689 C C . LEU B 1 11 ? 22.186 5.387 20.412 1.00 46.16 11 LEU B C 1
ATOM 690 O O . LEU B 1 11 ? 23.368 5.537 20.736 1.00 45.55 11 LEU B O 1
ATOM 695 N N . ASP B 1 12 ? 21.358 6.410 20.245 1.00 46.67 12 ASP B N 1
ATOM 696 C CA . ASP B 1 12 ? 21.832 7.766 20.438 1.00 46.11 12 ASP B CA 1
ATOM 697 C C . ASP B 1 12 ? 22.037 7.933 21.923 1.00 45.63 12 ASP B C 1
ATOM 698 O O . ASP B 1 12 ? 22.912 8.677 22.365 1.00 45.66 12 ASP B O 1
ATOM 703 N N . GLY B 1 13 ? 21.219 7.221 22.691 1.00 44.44 13 GLY B N 1
ATOM 704 C CA . GLY B 1 13 ? 21.336 7.281 24.129 1.00 42.94 13 GLY B CA 1
ATOM 705 C C . GLY B 1 13 ? 22.685 6.724 24.515 1.00 41.31 13 GLY B C 1
ATOM 706 O O . GLY B 1 13 ? 23.451 7.391 25.214 1.00 42.05 13 GLY B O 1
ATOM 707 N N . VAL B 1 14 ? 22.981 5.512 24.042 1.00 39.93 14 VAL B N 1
ATOM 708 C CA . VAL B 1 14 ? 24.250 4.848 24.353 1.00 36.78 14 VAL B CA 1
ATOM 709 C C . VAL B 1 14 ? 25.431 5.711 23.946 1.00 35.71 14 VAL B C 1
ATOM 710 O O . VAL B 1 14 ? 26.480 5.682 24.593 1.00 33.82 14 VAL B O 1
ATOM 714 N N . LEU B 1 15 ? 25.247 6.483 22.877 1.00 35.85 15 LEU B N 1
ATOM 715 C CA . LEU B 1 15 ? 26.293 7.371 22.379 1.00 35.91 15 LEU B CA 1
ATOM 716 C C . LEU B 1 15 ? 26.596 8.486 23.369 1.00 36.60 15 LEU B C 1
ATOM 717 O O . LEU B 1 15 ? 27.755 8.758 23.654 1.00 35.20 15 LEU B O 1
ATOM 730 N N . GLN B 1 17 ? 26.118 8.524 26.610 1.00 39.93 17 GLN B N 1
ATOM 731 C CA . GLN B 1 17 ? 26.716 8.009 27.842 1.00 40.48 17 GLN B CA 1
ATOM 732 C C . GLN B 1 17 ? 28.232 8.017 27.668 1.00 39.32 17 GLN B C 1
ATOM 733 O O . GLN B 1 17 ? 28.974 8.349 28.595 1.00 39.47 17 GLN B O 1
ATOM 739 N N . TYR B 1 18 ? 28.674 7.669 26.460 1.00 38.55 18 TYR B N 1
ATOM 740 C CA . TYR B 1 18 ? 30.091 7.653 26.105 1.00 37.45 18 TYR B CA 1
ATOM 741 C C . TYR B 1 18 ? 30.625 9.072 25.964 1.00 38.89 18 TYR B C 1
ATOM 742 O O . TYR B 1 18 ? 31.670 9.408 26.503 1.00 39.06 18 TYR B O 1
ATOM 751 N N . LEU B 1 19 ? 29.908 9.908 25.231 1.00 40.17 19 LEU B N 1
ATOM 752 C CA . LEU B 1 19 ? 30.348 11.280 25.054 1.00 43.08 19 LEU B CA 1
ATOM 753 C C . LEU B 1 19 ? 30.495 11.963 26.406 1.00 43.17 19 LEU B C 1
ATOM 754 O O . LEU B 1 19 ? 31.430 12.736 26.627 1.00 43.97 19 LEU B O 1
ATOM 759 N N . LEU B 1 20 ? 29.579 11.655 27.312 1.00 42.82 20 LEU B N 1
ATOM 760 C CA . LEU B 1 20 ? 29.622 12.227 28.642 1.00 44.01 20 LEU B CA 1
ATOM 761 C C . LEU B 1 20 ? 30.535 11.446 29.589 1.00 46.63 20 LEU B C 1
ATOM 762 O O . LEU B 1 20 ? 31.696 11.833 29.811 1.00 48.02 20 LEU B O 1
ATOM 767 N N . GLU B 1 21 ? 30.027 10.344 30.141 1.00 48.21 21 GLU B N 1
ATOM 768 C CA . GLU B 1 21 ? 30.815 9.543 31.079 1.00 49.16 21 GLU B CA 1
ATOM 769 C C . GLU B 1 21 ? 32.011 8.809 30.450 1.00 49.50 21 GLU B C 1
ATOM 770 O O . GLU B 1 21 ? 32.359 7.686 30.822 1.00 50.78 21 GLU B O 1
ATOM 776 N N . ALA B 1 22 ? 32.644 9.477 29.495 1.00 49.40 22 ALA B N 1
ATOM 777 C CA . ALA B 1 22 ? 33.815 8.948 28.819 1.00 49.73 22 ALA B CA 1
ATOM 778 C C . ALA B 1 22 ? 34.588 10.093 28.148 1.00 50.23 22 ALA B C 1
ATOM 779 O O . ALA B 1 22 ? 35.448 9.854 27.286 1.00 50.05 22 ALA B O 1
ATOM 781 N N . ASP B 1 23 ? 34.266 11.330 28.549 1.00 49.55 23 ASP B N 1
ATOM 782 C CA . ASP B 1 23 ? 34.928 12.541 28.047 1.00 48.96 23 ASP B CA 1
ATOM 783 C C . ASP B 1 23 ? 35.165 12.553 26.528 1.00 48.76 23 ASP B C 1
ATOM 784 O O . ASP B 1 23 ? 36.305 12.613 26.060 1.00 48.25 23 ASP B O 1
ATOM 789 N N . LEU B 1 24 ? 34.090 12.518 25.754 1.00 47.57 24 LEU B N 1
ATOM 790 C CA . LEU B 1 24 ? 34.233 12.516 24.306 1.00 47.04 24 LEU B CA 1
ATOM 791 C C . LEU B 1 24 ? 33.706 13.823 23.723 1.00 48.02 24 LEU B C 1
ATOM 792 O O . LEU B 1 24 ? 34.144 14.271 22.655 1.00 47.89 24 LEU B O 1
ATOM 797 N N . LEU B 1 25 ? 32.767 14.437 24.447 1.00 49.19 25 LEU B N 1
ATOM 798 C CA . LEU B 1 25 ? 32.154 15.699 24.031 1.00 48.78 25 LEU B CA 1
ATOM 799 C C . LEU B 1 25 ? 33.234 16.677 23.592 1.00 49.61 25 LEU B C 1
ATOM 800 O O . LEU B 1 25 ? 33.041 17.437 22.644 1.00 51.52 25 LEU B O 1
ATOM 805 N N . ARG B 1 26 ? 34.378 16.639 24.264 1.00 48.58 26 ARG B N 1
ATOM 806 C CA . ARG B 1 26 ? 35.459 17.539 23.922 1.00 48.56 26 ARG B CA 1
ATOM 807 C C . ARG B 1 26 ? 35.796 17.595 22.442 1.00 47.64 26 ARG B C 1
ATOM 808 O O . ARG B 1 26 ? 36.024 18.665 21.912 1.00 47.61 26 ARG B O 1
ATOM 816 N N . GLU B 1 27 ? 35.813 16.463 21.758 1.00 48.79 27 GLU B N 1
ATOM 817 C CA . GLU B 1 27 ? 36.169 16.486 20.344 1.00 49.62 27 GLU B CA 1
ATOM 818 C C . GLU B 1 27 ? 35.027 16.736 19.348 1.00 49.26 27 GLU B C 1
ATOM 819 O O . GLU B 1 27 ? 35.252 16.836 18.137 1.00 49.15 27 GLU B O 1
ATOM 825 N N . LEU B 1 28 ? 33.810 16.862 19.866 1.00 47.75 28 LEU B N 1
ATOM 826 C CA . LEU B 1 28 ? 32.646 17.125 19.030 1.00 46.55 28 LEU B CA 1
ATOM 827 C C . LEU B 1 28 ? 32.493 18.620 18.842 1.00 46.10 28 LEU B C 1
ATOM 828 O O . LEU B 1 28 ? 32.870 19.395 19.716 1.00 45.76 28 LEU B O 1
ATOM 833 N N . PRO B 1 29 ? 31.930 19.045 17.696 1.00 46.72 29 PRO B N 1
ATOM 834 C CA . PRO B 1 29 ? 31.704 20.469 17.378 1.00 46.10 29 PRO B CA 1
ATOM 835 C C . PRO B 1 29 ? 30.544 21.031 18.236 1.00 45.60 29 PRO B C 1
ATOM 836 O O . PRO B 1 29 ? 29.663 20.276 18.667 1.00 44.26 29 PRO B O 1
ATOM 840 N N . PRO B 1 30 ? 30.513 22.364 18.467 1.00 45.76 30 PRO B N 1
ATOM 841 C CA . PRO B 1 30 ? 29.432 22.942 19.280 1.00 44.47 30 PRO B CA 1
ATOM 842 C C . PRO B 1 30 ? 28.097 22.598 18.646 1.00 43.40 30 PRO B C 1
ATOM 843 O O . PRO B 1 30 ? 27.169 22.166 19.322 1.00 43.08 30 PRO B O 1
ATOM 847 N N . THR B 1 31 ? 28.020 22.799 17.334 1.00 41.78 31 THR B N 1
ATOM 848 C CA . THR B 1 31 ? 26.816 22.510 16.570 1.00 40.24 31 THR B CA 1
ATOM 849 C C . THR B 1 31 ? 27.161 21.448 15.522 1.00 39.38 31 THR B C 1
ATOM 850 O O . THR B 1 31 ? 28.178 21.558 14.843 1.00 39.57 31 THR B O 1
ATOM 854 N N . TYR B 1 32 ? 26.327 20.415 15.415 1.00 38.69 32 TYR B N 1
ATOM 855 C CA . TYR B 1 32 ? 26.523 19.330 14.439 1.00 37.82 32 TYR B CA 1
ATOM 856 C C . TYR B 1 32 ? 25.262 18.472 14.269 1.00 37.40 32 TYR B C 1
ATOM 857 O O . TYR B 1 32 ? 24.315 18.545 15.065 1.00 36.27 32 TYR B O 1
ATOM 866 N N . ARG B 1 33 ? 25.275 17.656 13.216 1.00 38.64 33 ARG B N 1
ATOM 867 C CA . ARG B 1 33 ? 24.176 16.737 12.898 1.00 39.70 33 ARG B CA 1
ATOM 868 C C . ARG B 1 33 ? 24.753 15.332 13.032 1.00 38.56 33 ARG B C 1
ATOM 869 O O . ARG B 1 33 ? 25.653 14.944 12.300 1.00 37.67 33 ARG B O 1
ATOM 877 N N . LEU B 1 34 ? 24.226 14.581 13.985 1.00 38.12 34 LEU B N 1
ATOM 878 C CA . LEU B 1 34 ? 24.703 13.250 14.255 1.00 38.63 34 LEU B CA 1
ATOM 879 C C . LEU B 1 34 ? 24.121 12.164 13.362 1.00 39.01 34 LEU B C 1
ATOM 880 O O . LEU B 1 34 ? 22.915 11.951 13.336 1.00 39.81 34 LEU B O 1
ATOM 885 N N . VAL B 1 35 ? 24.982 11.459 12.640 1.00 38.38 35 VAL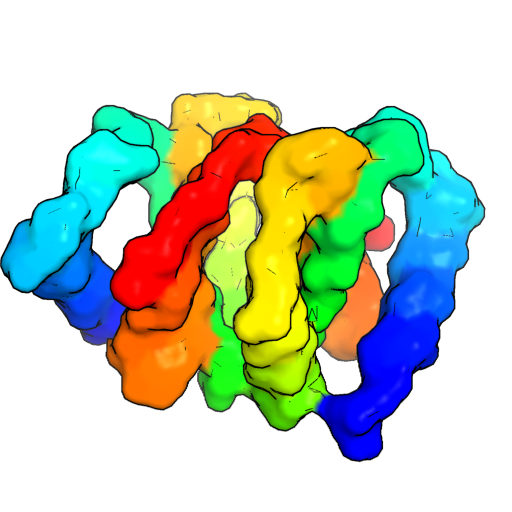 B N 1
ATOM 886 C CA . VAL B 1 35 ? 24.526 10.378 11.792 1.00 37.07 35 VAL B CA 1
ATOM 887 C C . VAL B 1 35 ? 25.014 9.088 12.440 1.00 36.57 35 VAL B C 1
ATOM 888 O O . VAL B 1 35 ? 26.212 8.805 12.447 1.00 35.85 35 VAL B O 1
ATOM 892 N N . LEU B 1 36 ? 24.076 8.331 13.007 1.00 35.71 36 LEU B N 1
ATOM 893 C CA . LEU B 1 36 ? 24.372 7.067 13.672 1.00 35.42 36 LEU B CA 1
ATOM 894 C C . LEU B 1 36 ? 24.322 5.911 12.691 1.00 35.01 36 LEU B C 1
ATOM 895 O O . LEU B 1 36 ? 23.268 5.593 12.187 1.00 35.78 36 LEU B O 1
ATOM 900 N N . LEU B 1 37 ? 25.446 5.255 12.434 1.00 36.11 37 LEU B N 1
ATOM 901 C CA . LEU B 1 37 ? 25.433 4.133 11.500 1.00 35.60 37 LEU B CA 1
ATOM 902 C C . LEU B 1 37 ? 25.780 2.773 12.093 1.00 36.45 37 LEU B C 1
ATOM 903 O O . LEU B 1 37 ? 26.951 2.420 12.233 1.00 35.41 37 LEU B O 1
ATOM 908 N N . PRO B 1 38 ? 24.758 1.990 12.459 1.00 37.65 38 PRO B N 1
ATOM 909 C CA . PRO B 1 38 ? 25.024 0.659 13.023 1.00 39.25 38 PRO B CA 1
ATOM 910 C C . PRO B 1 38 ? 25.556 -0.238 11.889 1.00 40.96 38 PRO B C 1
ATOM 911 O O . PRO B 1 38 ? 24.758 -0.791 11.105 1.00 42.74 38 PRO B O 1
ATOM 915 N N . LEU B 1 39 ? 26.885 -0.375 11.784 1.00 40.73 39 LEU B N 1
ATOM 916 C CA . LEU B 1 39 ? 27.487 -1.191 10.721 1.00 38.84 39 LEU B CA 1
ATOM 917 C C . LEU B 1 39 ? 27.035 -2.642 10.652 1.00 39.43 39 LEU B C 1
ATOM 918 O O . LEU B 1 39 ? 27.206 -3.276 9.621 1.00 40.92 39 LEU B O 1
ATOM 923 N N . ASP B 1 40 ? 26.472 -3.181 11.731 1.00 39.63 40 ASP B N 1
ATOM 924 C CA . ASP B 1 40 ? 26.000 -4.551 11.683 1.00 39.91 40 ASP B CA 1
ATOM 925 C C . ASP B 1 40 ? 24.480 -4.677 11.781 1.00 42.49 40 ASP B C 1
ATOM 926 O O . ASP B 1 40 ? 23.956 -5.760 12.042 1.0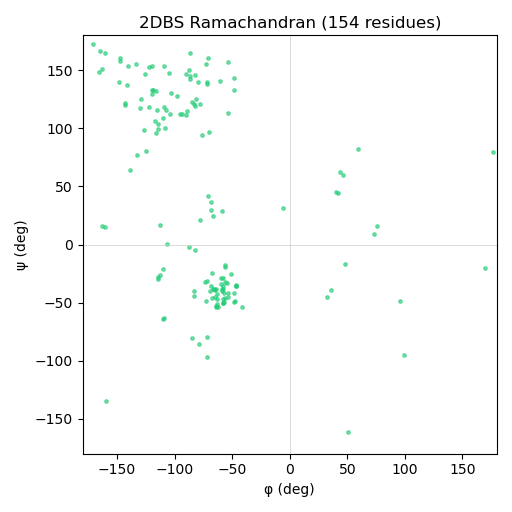0 44.40 40 ASP B O 1
ATOM 931 N N . GLU B 1 41 ? 23.773 -3.571 11.556 1.00 44.01 41 GLU B N 1
ATOM 932 C CA . GLU B 1 41 ? 22.306 -3.549 11.573 1.00 44.45 41 GLU B CA 1
ATOM 933 C C . GLU B 1 41 ? 21.859 -2.806 10.316 1.00 45.62 41 GLU B C 1
ATOM 934 O O . GLU B 1 41 ? 21.469 -1.643 10.372 1.00 46.70 41 GLU B O 1
ATOM 940 N N . PRO B 1 42 ? 21.913 -3.492 9.156 1.00 46.40 42 PRO B N 1
ATOM 941 C CA . PRO B 1 42 ? 21.549 -2.965 7.838 1.00 46.27 42 PRO B CA 1
ATOM 942 C C . PRO B 1 42 ? 20.235 -2.230 7.745 1.00 47.24 42 PRO B C 1
ATOM 943 O O . PRO B 1 42 ? 20.172 -1.136 7.190 1.00 46.76 42 PRO B O 1
ATOM 947 N N . GLU B 1 43 ? 19.183 -2.835 8.278 1.00 48.29 43 GLU B N 1
ATOM 948 C CA . GLU B 1 43 ? 17.870 -2.220 8.229 1.00 49.33 43 GLU B CA 1
ATOM 949 C C . GLU B 1 43 ? 17.873 -0.850 8.938 1.00 49.38 43 GLU B C 1
ATOM 950 O O . GLU B 1 43 ? 17.198 0.093 8.501 1.00 49.00 43 GLU B O 1
ATOM 956 N N . VAL B 1 44 ? 18.671 -0.733 10.002 1.00 48.40 44 VAL B N 1
ATOM 957 C CA . VAL B 1 44 ? 18.779 0.503 10.783 1.00 46.81 44 VAL B CA 1
ATOM 958 C C . VAL B 1 44 ? 19.752 1.528 10.184 1.00 45.97 44 VAL B C 1
ATOM 959 O O . VAL B 1 44 ? 19.468 2.725 10.134 1.00 45.66 44 VAL B O 1
ATOM 963 N N . ALA B 1 45 ? 20.914 1.049 9.753 1.00 45.82 45 ALA B N 1
ATOM 964 C CA . ALA B 1 45 ? 21.945 1.916 9.184 1.00 45.04 45 ALA B CA 1
ATOM 965 C C . ALA B 1 45 ? 21.481 2.578 7.887 1.00 45.88 45 ALA B C 1
ATOM 966 O O . ALA B 1 45 ? 21.777 3.736 7.626 1.00 46.50 45 ALA B O 1
ATOM 968 N N . ALA B 1 46 ? 20.740 1.833 7.076 1.00 47.02 46 ALA B N 1
ATOM 969 C CA . ALA B 1 46 ? 20.246 2.339 5.809 1.00 45.86 46 ALA B CA 1
ATOM 970 C C . ALA B 1 46 ? 19.252 3.474 6.030 1.00 46.15 46 ALA B C 1
ATOM 971 O O . ALA B 1 46 ? 19.242 4.451 5.276 1.00 45.77 46 ALA B O 1
ATOM 973 N N . GLN B 1 47 ? 18.420 3.353 7.062 1.00 46.07 47 GLN B N 1
ATOM 974 C CA . GLN B 1 47 ? 17.440 4.394 7.366 1.00 46.55 47 GLN B CA 1
ATOM 975 C C . GLN B 1 47 ? 18.166 5.670 7.774 1.00 46.08 47 GLN B C 1
ATOM 976 O O . GLN B 1 47 ? 17.824 6.767 7.323 1.00 45.95 47 GLN B O 1
ATOM 982 N N . ALA B 1 48 ? 19.169 5.515 8.635 1.00 45.41 48 ALA B N 1
ATOM 983 C CA . ALA B 1 48 ? 19.952 6.642 9.113 1.00 44.30 48 ALA B CA 1
ATOM 984 C C . ALA B 1 48 ? 20.634 7.406 7.979 1.00 44.18 48 ALA B C 1
ATOM 985 O O . ALA B 1 48 ? 20.716 8.630 8.035 1.00 45.37 48 ALA B O 1
ATOM 987 N N . LEU B 1 49 ? 21.136 6.710 6.958 1.00 44.08 49 LEU B N 1
ATOM 988 C CA . LEU B 1 49 ? 21.793 7.408 5.842 1.00 44.32 49 LEU B CA 1
ATOM 989 C C . LEU B 1 49 ? 20.740 8.096 4.974 1.00 44.90 49 LEU B C 1
ATOM 990 O O . LEU B 1 49 ? 20.994 9.147 4.399 1.00 43.90 49 LEU B O 1
ATOM 995 N N . ALA B 1 50 ? 19.554 7.500 4.887 1.00 46.61 50 ALA B N 1
ATOM 996 C CA . ALA B 1 50 ? 18.468 8.083 4.118 1.00 47.99 50 ALA B CA 1
ATOM 997 C C . ALA B 1 50 ? 18.181 9.468 4.682 1.00 49.97 50 ALA B C 1
ATOM 998 O O . ALA B 1 50 ? 18.134 10.457 3.952 1.00 50.57 50 ALA B O 1
ATOM 1000 N N . TRP B 1 51 ? 18.020 9.558 5.995 1.00 51.68 51 TRP B N 1
ATOM 1001 C CA . TRP B 1 51 ? 17.708 10.848 6.575 1.00 52.93 51 TRP B CA 1
ATOM 1002 C C . TRP B 1 51 ? 18.847 11.853 6.467 1.00 53.79 51 TRP B C 1
ATOM 1003 O O . TRP B 1 51 ? 18.616 13.066 6.437 1.00 53.11 51 TRP B O 1
ATOM 1014 N N . ALA B 1 52 ? 20.074 11.353 6.355 1.00 54.82 52 ALA B N 1
ATOM 1015 C CA . ALA B 1 52 ? 21.229 12.232 6.216 1.00 55.95 52 ALA B CA 1
ATOM 1016 C C . ALA B 1 52 ? 21.295 12.740 4.776 1.00 56.87 52 ALA B C 1
ATOM 1017 O O . ALA B 1 52 ? 21.848 13.809 4.508 1.00 57.14 52 ALA B O 1
ATOM 1027 N N . GLU B 1 54 ? 18.311 12.821 2.366 1.00 57.95 54 GLU B N 1
ATOM 1028 C CA . GLU B 1 54 ? 17.123 13.630 2.068 1.00 57.89 54 GLU B CA 1
ATOM 1029 C C . GLU B 1 54 ? 17.007 14.713 3.120 1.00 58.87 54 GLU B C 1
ATOM 1030 O O . GLU B 1 54 ? 15.914 15.140 3.478 1.00 58.19 54 GLU B O 1
ATOM 1036 N N . ALA B 1 55 ? 18.174 15.131 3.600 1.00 60.72 55 ALA B N 1
ATOM 1037 C CA . ALA B 1 55 ? 18.344 16.151 4.622 1.00 61.53 55 ALA B CA 1
ATOM 1038 C C . ALA B 1 55 ? 19.847 16.207 4.884 1.00 62.79 55 ALA B C 1
ATOM 1039 O O . ALA B 1 55 ? 20.330 15.602 5.848 1.00 63.36 55 ALA B O 1
ATOM 1041 N N . PRO B 1 56 ? 20.611 16.898 4.006 1.00 63.69 56 PRO B N 1
ATOM 1042 C CA . PRO B 1 56 ? 22.072 17.028 4.150 1.00 64.40 56 PRO B CA 1
ATOM 1043 C C . PRO B 1 56 ? 22.498 17.946 5.304 1.00 64.93 56 PRO B C 1
ATOM 1044 O O . PRO B 1 56 ? 22.876 17.471 6.384 1.00 65.15 56 PRO B O 1
ATOM 1048 N N . ASN B 1 57 ? 22.444 19.256 5.071 1.00 64.95 57 ASN B N 1
ATOM 1049 C CA . ASN B 1 57 ? 22.803 20.227 6.102 1.00 65.08 57 ASN B CA 1
ATOM 1050 C C . ASN B 1 57 ? 24.263 20.005 6.545 1.00 64.35 57 ASN B C 1
ATOM 1051 O O . ASN B 1 57 ? 24.536 19.341 7.559 1.00 63.24 57 ASN B O 1
ATOM 1056 N N . PRO B 1 58 ? 25.215 20.562 5.765 1.00 63.71 58 PRO B N 1
ATOM 1057 C CA . PRO B 1 58 ? 26.685 20.554 5.870 1.00 63.52 58 PRO B CA 1
ATOM 1058 C C . PRO B 1 58 ? 27.313 21.391 6.988 1.00 62.76 58 PRO B C 1
ATOM 1059 O O . PRO B 1 58 ? 27.415 20.919 8.112 1.00 63.86 58 PRO B O 1
ATOM 1063 N N . GLU B 1 59 ? 27.753 22.613 6.692 1.00 61.98 59 GLU B N 1
ATOM 1064 C CA . GLU B 1 59 ? 28.351 23.443 7.739 1.00 61.05 59 GLU B CA 1
ATOM 1065 C C . GLU B 1 59 ? 27.319 24.238 8.519 1.00 58.76 59 GLU B C 1
ATOM 1066 O O . GLU B 1 59 ? 26.177 24.421 8.086 1.00 57.99 59 GLU B O 1
ATOM 1072 N N . GLY B 1 60 ? 27.760 24.749 9.661 1.00 56.64 60 GLY B N 1
ATOM 1073 C CA . GLY B 1 60 ? 26.863 25.461 10.542 1.00 53.86 60 GLY B CA 1
ATOM 1074 C C . GLY B 1 60 ? 26.510 24.326 11.473 1.00 50.49 60 GLY B C 1
ATOM 1075 O O . GLY B 1 60 ? 26.571 24.438 12.696 1.00 50.25 60 GLY B O 1
ATOM 1076 N N . TRP B 1 61 ? 26.153 23.210 10.854 1.00 47.26 61 TRP B N 1
ATOM 1077 C CA . TRP B 1 61 ? 25.809 22.004 11.559 1.00 44.47 61 TRP B CA 1
ATOM 1078 C C . TRP B 1 61 ? 26.415 20.809 10.832 1.00 43.07 61 TRP B C 1
ATOM 1079 O O . TRP B 1 61 ? 25.709 19.944 10.307 1.00 42.55 61 TRP B O 1
ATOM 1090 N N . PRO B 1 62 ? 27.760 20.763 10.782 1.00 42.04 62 PRO B N 1
ATOM 1091 C CA . PRO B 1 62 ? 28.535 19.699 10.138 1.00 40.97 62 PRO B CA 1
ATOM 1092 C C . PRO B 1 62 ? 28.140 18.326 10.636 1.00 40.26 62 PRO B C 1
ATOM 1093 O O . PRO B 1 62 ? 27.591 18.189 11.730 1.00 40.65 62 PRO B O 1
ATOM 1097 N N . SER B 1 63 ? 28.421 17.312 9.824 1.00 39.17 63 SER B N 1
ATOM 1098 C CA . SER B 1 63 ? 28.076 15.935 10.167 1.00 37.97 63 SER B CA 1
ATOM 1099 C C . SER B 1 63 ? 29.077 15.241 11.091 1.00 35.57 63 SER B C 1
ATOM 1100 O O . SER B 1 63 ? 30.296 15.473 11.041 1.00 34.81 63 SER B O 1
ATOM 1103 N N . VAL B 1 64 ? 28.525 14.393 11.946 1.00 33.08 64 VAL B N 1
ATOM 1104 C CA . VAL B 1 64 ? 29.303 13.603 12.873 1.00 31.82 64 VAL B CA 1
ATOM 1105 C C . VAL B 1 64 ? 28.794 12.182 12.688 1.00 30.76 64 VAL B C 1
ATOM 1106 O O . VAL B 1 64 ? 27.622 11.911 12.907 1.00 31.16 64 VAL B O 1
ATOM 1110 N N . TYR B 1 65 ? 29.676 11.291 12.246 1.00 29.74 65 TYR B N 1
ATOM 1111 C CA . TYR B 1 65 ? 29.317 9.905 12.036 1.00 28.80 65 TYR B CA 1
ATOM 1112 C C . TYR B 1 65 ? 29.740 9.080 13.227 1.00 28.08 65 TYR B C 1
ATOM 1113 O O . TYR B 1 65 ? 30.885 9.135 13.623 1.00 26.94 65 TYR B O 1
ATOM 1122 N N . ALA B 1 66 ? 28.813 8.310 13.785 1.00 27.28 66 ALA B N 1
ATOM 1123 C CA . ALA B 1 66 ? 29.099 7.458 14.915 1.00 25.39 66 ALA B CA 1
ATOM 1124 C C . ALA B 1 66 ? 28.925 6.037 14.429 1.00 25.69 66 ALA B C 1
ATOM 1125 O O . ALA B 1 66 ? 27.802 5.578 14.247 1.00 26.28 66 ALA B O 1
ATOM 1127 N N . LEU B 1 67 ? 30.039 5.347 14.196 1.00 25.32 67 LEU B N 1
ATOM 1128 C CA . LEU B 1 67 ? 30.006 3.958 13.717 1.00 24.88 67 LEU B CA 1
ATOM 1129 C C . LEU B 1 67 ? 29.788 3.006 14.883 1.00 24.84 67 LEU B C 1
ATOM 1130 O O . LEU B 1 67 ? 30.595 2.945 15.802 1.00 22.80 67 LEU B O 1
ATOM 1135 N N . PHE B 1 68 ? 28.681 2.272 14.819 1.00 25.69 68 PHE B N 1
ATOM 1136 C CA . PHE B 1 68 ? 28.270 1.354 15.858 1.00 27.17 68 PHE B CA 1
ATOM 1137 C C . PHE B 1 68 ? 28.475 -0.103 15.529 1.00 30.04 68 PHE B C 1
ATOM 1138 O O . PHE B 1 68 ? 28.374 -0.515 14.378 1.00 31.26 68 PHE B O 1
ATOM 1146 N N . LEU B 1 69 ? 28.758 -0.878 16.568 1.00 31.81 69 LEU B N 1
ATOM 1147 C CA . LEU B 1 69 ? 28.930 -2.322 16.476 1.00 33.74 69 LEU B CA 1
ATOM 1148 C C . LEU B 1 69 ? 28.298 -2.931 17.723 1.00 35.32 69 LEU B C 1
ATOM 1149 O O . LEU B 1 69 ? 28.484 -2.414 18.831 1.00 34.95 69 LEU B O 1
ATOM 1154 N N . GLN B 1 70 ? 27.559 -4.027 17.529 1.00 35.97 70 GLN B N 1
ATOM 1155 C CA . GLN B 1 70 ? 26.872 -4.747 18.603 1.00 35.60 70 GLN B CA 1
ATOM 1156 C C . GLN B 1 70 ? 26.239 -3.777 19.625 1.00 34.95 70 GLN B C 1
ATOM 1157 O O . GLN B 1 70 ? 26.358 -3.939 20.845 1.00 34.85 70 GLN B O 1
ATOM 1163 N N . GLY B 1 71 ? 25.583 -2.749 19.098 1.00 33.65 71 GLY B N 1
ATOM 1164 C CA . GLY B 1 71 ? 24.895 -1.793 19.935 1.00 31.38 71 GLY B CA 1
ATOM 1165 C C . GLY B 1 71 ? 25.707 -0.775 20.687 1.00 30.57 71 GLY B C 1
ATOM 1166 O O . GLY B 1 71 ? 25.192 -0.159 21.615 1.00 29.66 71 GLY B O 1
ATOM 1167 N N . ARG B 1 72 ? 26.965 -0.582 20.317 1.00 29.82 72 ARG B N 1
ATOM 1168 C CA . ARG B 1 72 ? 27.765 0.420 21.006 1.00 29.50 72 ARG B CA 1
ATOM 1169 C C . ARG B 1 72 ? 28.655 1.170 20.020 1.00 28.30 72 ARG B C 1
ATOM 1170 O O . ARG B 1 72 ? 28.959 0.663 18.941 1.00 29.80 72 ARG B O 1
ATOM 1178 N N . PRO B 1 73 ? 29.024 2.416 20.342 1.00 26.92 73 PRO B N 1
ATOM 1179 C CA . PRO B 1 73 ? 29.883 3.169 19.424 1.00 26.63 73 PRO B CA 1
ATOM 1180 C C . PRO B 1 73 ? 31.300 2.632 19.429 1.00 26.23 73 PRO B C 1
ATOM 1181 O O . PRO B 1 73 ? 31.843 2.300 20.481 1.00 24.62 73 PRO B O 1
ATOM 1185 N N . ILE B 1 74 ? 31.882 2.535 18.237 1.00 26.67 74 ILE B N 1
ATOM 1186 C CA . ILE B 1 74 ? 33.246 2.040 18.068 1.00 27.00 74 ILE B CA 1
ATOM 1187 C C . ILE B 1 74 ? 34.170 3.162 17.537 1.00 27.36 74 ILE B C 1
ATOM 1188 O O . ILE B 1 74 ? 35.359 3.189 17.836 1.00 27.22 74 ILE B O 1
ATOM 1193 N N . ARG B 1 75 ? 33.620 4.102 16.779 1.00 27.02 75 ARG B N 1
ATOM 1194 C CA . ARG B 1 75 ? 34.426 5.198 16.272 1.00 26.15 75 ARG B CA 1
ATOM 1195 C C . ARG B 1 75 ? 33.580 6.372 15.793 1.00 24.59 75 ARG B C 1
ATOM 1196 O O . ARG B 1 75 ? 32.448 6.188 15.363 1.00 23.09 75 ARG B O 1
ATOM 1204 N N . LEU B 1 76 ? 34.141 7.577 15.884 1.00 24.50 76 LEU B N 1
ATOM 1205 C CA . LEU B 1 76 ? 33.469 8.795 15.449 1.00 25.07 76 LEU B CA 1
ATOM 1206 C C . LEU B 1 76 ? 34.294 9.468 14.334 1.00 26.50 76 LEU B C 1
ATOM 1207 O O . LEU B 1 76 ? 35.496 9.661 14.487 1.00 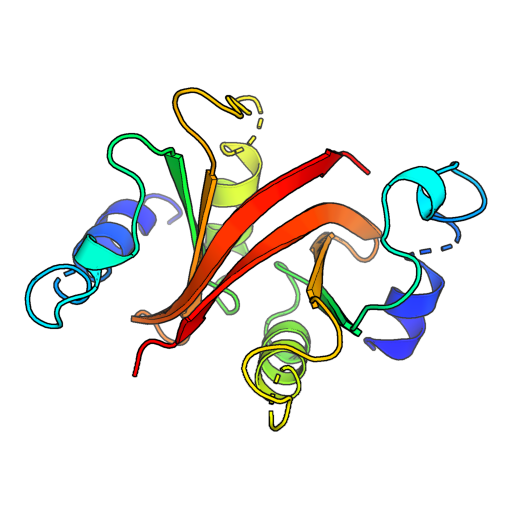26.41 76 LEU B O 1
ATOM 1212 N N . LEU B 1 77 ? 33.652 9.813 13.216 1.00 27.32 77 LEU B N 1
ATOM 1213 C CA . LEU B 1 77 ? 34.326 10.459 12.086 1.00 28.25 77 LEU B CA 1
ATOM 1214 C C . LEU B 1 77 ? 33.883 11.911 12.067 1.00 30.39 77 LEU B C 1
ATOM 1215 O O . LEU B 1 77 ? 32.700 12.195 11.894 1.00 30.70 77 LEU B O 1
ATOM 1220 N N . LEU B 1 78 ? 34.824 12.827 12.286 1.00 33.47 78 LEU B N 1
ATOM 1221 C CA . LEU B 1 78 ? 34.527 14.256 12.294 1.00 35.35 78 LEU B CA 1
ATOM 1222 C C . LEU B 1 78 ? 34.689 14.812 10.894 1.00 37.99 78 LEU B C 1
ATOM 1223 O O . LEU B 1 78 ? 35.794 14.896 10.354 1.00 38.33 78 LEU B O 1
ATOM 1228 N N . LEU B 1 79 ? 33.552 15.190 10.325 1.00 40.81 79 LEU B N 1
ATOM 1229 C CA . LEU B 1 79 ? 33.451 15.716 8.974 1.00 44.65 79 LEU B CA 1
ATOM 1230 C C . LEU B 1 79 ? 34.404 16.820 8.533 1.00 46.43 79 LEU B C 1
ATOM 1231 O O . LEU B 1 79 ? 34.602 17.825 9.228 1.00 48.01 79 LEU B O 1
ATOM 1236 N N . GLY B 1 80 ? 34.972 16.605 7.352 1.00 47.04 80 GLY B N 1
ATOM 1237 C CA . GLY B 1 80 ? 35.817 17.581 6.707 1.00 46.84 80 GLY B CA 1
ATOM 1238 C C . GLY B 1 80 ? 34.882 17.961 5.559 1.00 47.39 80 GLY B C 1
ATOM 1239 O O . GLY B 1 80 ? 34.389 19.085 5.466 1.00 48.28 80 GLY B O 1
ATOM 1240 N N . LYS B 1 81 ? 34.599 16.992 4.693 1.00 46.74 81 LYS B N 1
ATOM 1241 C CA . LYS B 1 81 ? 33.703 17.219 3.571 1.00 45.41 81 LYS B CA 1
ATOM 1242 C C . LYS B 1 81 ? 32.930 15.961 3.224 1.00 43.55 81 LYS B C 1
ATOM 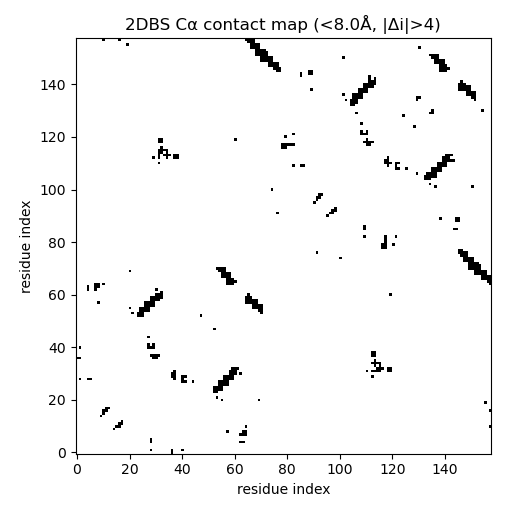1243 O O . LYS B 1 81 ? 33.330 14.852 3.554 1.00 42.58 81 LYS B O 1
ATOM 1249 N N . GLU B 1 82 ? 31.806 16.157 2.555 1.00 42.14 82 GLU B N 1
ATOM 1250 C CA . GLU B 1 82 ? 30.948 15.062 2.146 1.00 40.80 82 GLU B CA 1
ATOM 1251 C C . GLU B 1 82 ? 30.886 15.129 0.626 1.00 40.07 82 GLU B C 1
ATOM 1252 O O . GLU B 1 82 ? 31.065 16.194 0.040 1.00 39.93 82 GLU B O 1
ATOM 1258 N N . VAL B 1 83 ? 30.635 13.991 -0.008 1.00 39.50 83 VAL B N 1
ATOM 1259 C CA . VAL B 1 83 ? 30.569 13.924 -1.458 1.00 38.00 83 VAL B CA 1
ATOM 1260 C C . VAL B 1 83 ? 29.483 12.951 -1.885 1.00 37.44 83 VAL B C 1
ATOM 1261 O O . VAL B 1 83 ? 29.535 11.778 -1.545 1.00 37.70 83 VAL B O 1
ATOM 1265 N N . GLU B 1 84 ? 28.497 13.443 -2.624 1.00 36.85 84 GLU B N 1
ATOM 1266 C CA . GLU B 1 84 ? 27.407 12.600 -3.096 1.00 35.72 84 GLU B CA 1
ATOM 1267 C C . GLU B 1 84 ? 27.905 11.874 -4.324 1.00 34.52 84 GLU B C 1
ATOM 1268 O O . GLU B 1 84 ? 28.377 12.493 -5.269 1.00 33.24 84 GLU B O 1
ATOM 1274 N N . VAL B 1 85 ? 27.807 10.553 -4.310 1.00 35.14 85 VAL B N 1
ATOM 1275 C CA . VAL B 1 85 ? 28.273 9.754 -5.439 1.00 34.61 85 VAL B CA 1
ATOM 1276 C C . VAL B 1 85 ? 27.127 9.404 -6.397 1.00 34.02 85 VAL B C 1
ATOM 1277 O O . VAL B 1 85 ? 25.954 9.472 -5.964 1.00 34.83 85 VAL B O 1
#

InterPro domains:
  IPR037262 TTHC002-like [SSF160761] (7-85)
  IPR043707 Protein of unknown function DUF5647 [PF18882] (3-80)